Protein AF-A0A8B5Y6I9-F1 (afdb_monomer)

pLDDT: mean 77.44, std 12.96, range [53.91, 96.94]

Secondary structure (DSSP, 8-state):
--GGGTT-SEEEEEETTEEEEEE-TTS-------HHHHHHHHHHHHHHHHHHH-

Mean predicted aligned error: 12.58 Å

Structure (mmCIF, N/CA/C/O backbone):
data_AF-A0A8B5Y6I9-F1
#
_entry.id   AF-A0A8B5Y6I9-F1
#
loop_
_atom_site.group_PDB
_atom_site.id
_atom_site.type_symbol
_a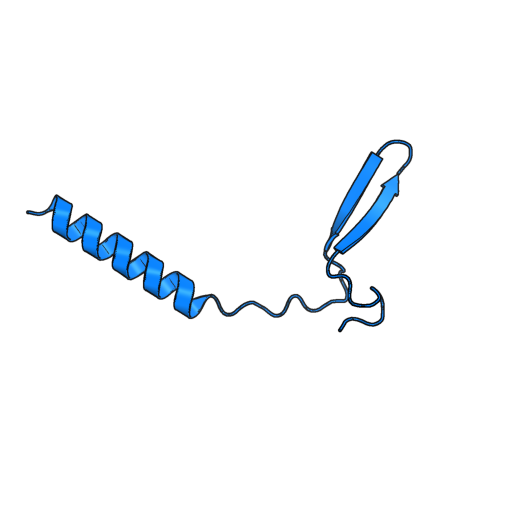tom_site.label_atom_id
_atom_site.label_alt_id
_atom_site.label_comp_id
_atom_site.label_asym_id
_atom_site.label_entity_id
_atom_site.label_seq_id
_atom_site.pdbx_PDB_ins_code
_atom_site.Cartn_x
_atom_site.Cartn_y
_atom_site.Cartn_z
_atom_site.occupancy
_atom_site.B_iso_or_equiv
_atom_site.auth_seq_id
_atom_site.auth_comp_id
_atom_site.auth_asym_id
_atom_site.auth_atom_id
_atom_site.pdbx_PDB_model_num
ATOM 1 N N . MET A 1 1 ? 0.097 -6.608 -15.817 1.00 53.91 1 MET A N 1
ATOM 2 C CA . MET A 1 1 ? 1.509 -6.727 -15.377 1.00 53.91 1 MET A CA 1
ATOM 3 C C . MET A 1 1 ? 2.329 -5.653 -16.069 1.00 53.91 1 MET A C 1
ATOM 5 O O . MET A 1 1 ? 2.140 -5.409 -17.249 1.00 53.91 1 MET A O 1
ATOM 9 N N . CYS A 1 2 ? 3.171 -4.963 -15.3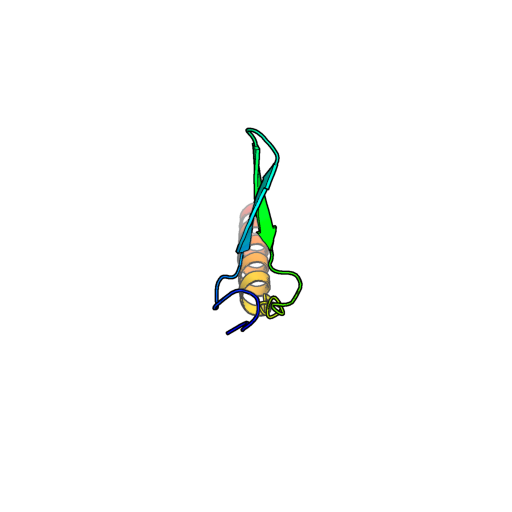16 1.00 57.09 2 CYS A N 1
ATOM 10 C CA . CYS A 1 2 ? 3.925 -3.789 -15.746 1.00 57.09 2 CYS A CA 1
ATOM 11 C C . CYS A 1 2 ? 5.138 -4.210 -16.592 1.00 57.09 2 CYS A C 1
ATOM 13 O O . CYS A 1 2 ? 6.049 -4.859 -16.072 1.00 57.09 2 CYS A O 1
ATOM 15 N N . SER A 1 3 ? 5.127 -3.889 -17.888 1.00 59.03 3 SER A N 1
ATOM 16 C CA . SER A 1 3 ? 6.135 -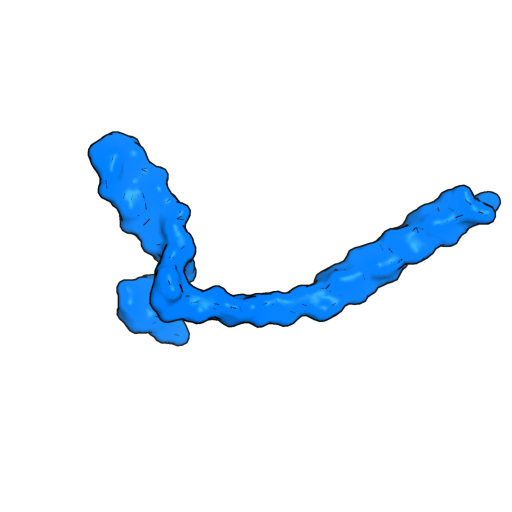4.327 -18.872 1.00 59.03 3 SER A CA 1
ATOM 17 C C . SER A 1 3 ? 7.533 -3.775 -18.594 1.00 59.03 3 SER A C 1
ATOM 19 O O . SER A 1 3 ? 8.519 -4.450 -18.847 1.00 59.03 3 SER A O 1
ATOM 21 N N . LEU A 1 4 ? 7.622 -2.590 -17.991 1.00 62.75 4 LEU A N 1
ATOM 22 C CA . LEU A 1 4 ? 8.898 -1.947 -17.656 1.00 62.75 4 LEU A CA 1
ATOM 23 C C . LEU A 1 4 ? 9.610 -2.588 -16.460 1.00 62.75 4 LEU A C 1
ATOM 25 O O . LEU A 1 4 ? 10.818 -2.447 -16.313 1.00 62.75 4 LEU A O 1
ATOM 29 N N . CYS A 1 5 ? 8.869 -3.316 -15.625 1.00 64.44 5 CYS A N 1
ATOM 30 C CA . CYS A 1 5 ? 9.399 -4.000 -14.450 1.00 64.44 5 CYS A CA 1
ATOM 31 C C . CYS A 1 5 ? 9.265 -5.529 -14.561 1.00 64.44 5 CYS A C 1
ATOM 33 O O . CYS A 1 5 ? 9.382 -6.227 -13.557 1.00 64.44 5 CYS A O 1
ATOM 35 N N . ASN A 1 6 ? 9.014 -6.075 -15.764 1.00 65.81 6 ASN A N 1
ATOM 36 C CA . ASN A 1 6 ? 8.802 -7.513 -16.005 1.00 65.81 6 ASN A CA 1
ATOM 37 C C . ASN A 1 6 ? 7.790 -8.148 -15.031 1.00 65.81 6 ASN A C 1
ATOM 39 O O . ASN A 1 6 ? 7.973 -9.259 -14.541 1.00 65.81 6 ASN A O 1
ATOM 43 N N . GLY A 1 7 ? 6.737 -7.404 -14.678 1.00 64.12 7 GLY A N 1
ATOM 44 C CA . GLY A 1 7 ? 5.740 -7.839 -13.698 1.00 64.12 7 GLY A CA 1
ATOM 45 C C . GLY A 1 7 ? 6.175 -7.774 -12.227 1.00 64.12 7 GLY A C 1
ATOM 46 O O . GLY A 1 7 ? 5.344 -8.026 -11.356 1.00 64.12 7 GLY A O 1
ATOM 47 N N . LYS A 1 8 ? 7.418 -7.387 -11.914 1.00 66.00 8 LYS A N 1
ATOM 48 C CA . LYS A 1 8 ? 7.866 -7.140 -10.538 1.00 66.00 8 LYS A CA 1
ATOM 49 C C . LYS A 1 8 ? 7.285 -5.819 -10.028 1.00 66.00 8 LYS A C 1
ATOM 51 O O . LYS A 1 8 ? 7.323 -4.802 -10.714 1.00 66.00 8 LYS A O 1
ATOM 56 N N . LYS A 1 9 ? 6.754 -5.831 -8.801 1.00 67.88 9 LYS A N 1
ATOM 57 C CA . LYS A 1 9 ? 6.208 -4.630 -8.134 1.00 67.88 9 LYS A CA 1
ATOM 58 C C . LYS A 1 9 ? 7.304 -3.705 -7.582 1.00 67.88 9 LYS A C 1
ATOM 60 O O . LYS A 1 9 ? 7.037 -2.536 -7.314 1.00 67.88 9 LYS A O 1
ATOM 65 N N . VAL A 1 10 ? 8.526 -4.222 -7.434 1.00 73.44 10 VAL A N 1
ATOM 66 C CA . VAL A 1 10 ? 9.675 -3.531 -6.837 1.00 73.44 10 VAL A CA 1
ATOM 67 C C . VAL A 1 10 ? 10.906 -3.590 -7.744 1.00 73.44 10 VAL A C 1
ATOM 69 O O . VAL A 1 10 ? 11.174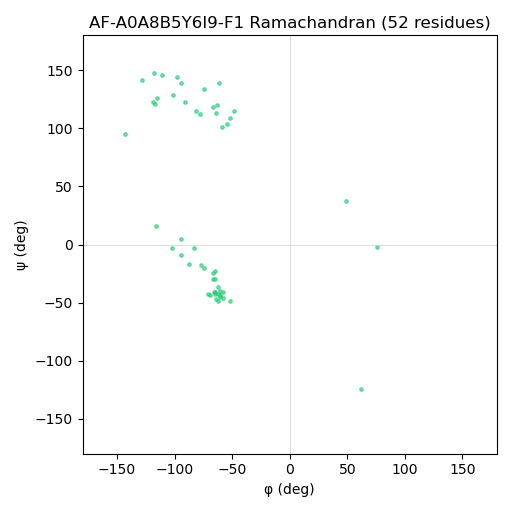 -4.613 -8.377 1.00 73.44 10 VAL A O 1
ATOM 72 N N . ILE A 1 11 ? 11.648 -2.487 -7.787 1.00 77.50 11 ILE A N 1
ATOM 73 C CA . ILE A 1 11 ? 12.926 -2.310 -8.475 1.00 77.50 11 ILE A CA 1
ATOM 74 C C . ILE A 1 11 ? 14.033 -2.390 -7.427 1.00 77.50 11 ILE A C 1
ATOM 76 O O . ILE A 1 11 ? 13.984 -1.695 -6.414 1.00 77.50 11 ILE A O 1
ATOM 80 N N . ARG A 1 12 ? 15.035 -3.229 -7.684 1.00 82.25 12 ARG A N 1
ATOM 81 C CA . ARG A 1 12 ? 16.267 -3.292 -6.897 1.00 82.25 12 ARG A CA 1
ATOM 82 C C . ARG A 1 12 ? 17.285 -2.345 -7.524 1.00 82.25 12 ARG A C 1
ATOM 84 O O . ARG A 1 12 ? 17.604 -2.511 -8.698 1.00 82.25 12 ARG A O 1
ATOM 91 N N . GLN A 1 13 ? 17.784 -1.387 -6.756 1.00 80.75 13 GLN A N 1
ATOM 92 C CA . GLN A 1 13 ? 18.823 -0.455 -7.174 1.00 80.75 13 GLN A CA 1
ATOM 93 C C . GLN A 1 13 ? 20.077 -0.689 -6.333 1.00 80.75 13 GLN A C 1
ATOM 95 O O . GLN A 1 13 ? 20.014 -0.700 -5.106 1.00 80.75 13 GLN A O 1
ATOM 100 N N . GLU A 1 14 ? 21.211 -0.901 -6.992 1.00 86.31 14 GLU A N 1
ATOM 101 C CA . GLU A 1 14 ? 22.515 -0.970 -6.330 1.00 86.31 14 GLU A CA 1
ATOM 102 C C . GLU A 1 14 ? 23.185 0.409 -6.379 1.00 86.31 14 GLU A C 1
ATOM 104 O O . GLU A 1 14 ? 23.111 1.118 -7.384 1.00 86.31 14 GLU A O 1
ATOM 109 N N . SER A 1 15 ? 23.819 0.819 -5.283 1.00 80.62 15 SER A N 1
ATOM 110 C CA . SER A 1 15 ? 24.623 2.041 -5.190 1.00 80.62 15 SER A CA 1
ATOM 111 C C . SER A 1 15 ? 25.828 1.772 -4.298 1.00 80.62 15 SER A C 1
ATOM 113 O O . SER A 1 15 ? 25.748 1.831 -3.070 1.00 80.62 15 SER A O 1
ATOM 115 N N . GLY A 1 16 ? 26.9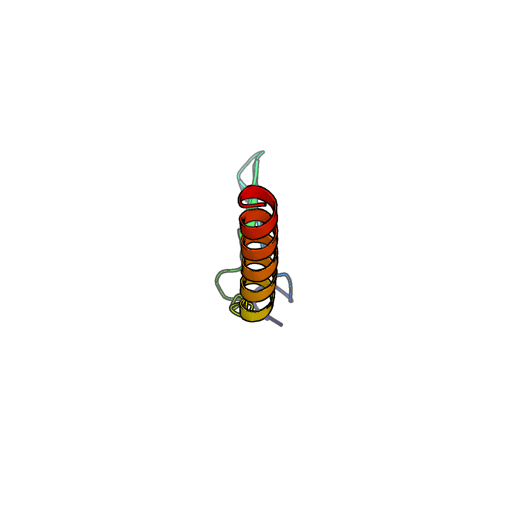52 1.424 -4.930 1.00 84.19 16 GLY A N 1
ATOM 116 C CA . GLY A 1 16 ? 28.147 0.967 -4.223 1.00 84.19 16 GLY A CA 1
ATOM 117 C C . GLY A 1 16 ? 27.870 -0.323 -3.445 1.00 84.19 16 GLY A C 1
ATOM 118 O O . GLY A 1 16 ? 27.409 -1.303 -4.020 1.00 84.19 16 GLY A O 1
ATOM 119 N N . SER A 1 17 ? 28.127 -0.317 -2.134 1.00 83.06 17 SER A N 1
ATOM 120 C CA . SER A 1 17 ? 27.837 -1.444 -1.234 1.00 83.06 17 SER A CA 1
ATOM 121 C C . SER A 1 17 ? 26.389 -1.491 -0.727 1.00 83.06 17 SER A C 1
ATOM 123 O O . SER A 1 17 ? 26.028 -2.423 -0.008 1.00 83.06 17 SER A O 1
ATOM 125 N N . MET A 1 18 ? 25.550 -0.508 -1.073 1.00 73.56 18 MET A N 1
ATOM 126 C CA . MET A 1 18 ? 24.151 -0.458 -0.650 1.00 73.56 18 MET A CA 1
ATOM 127 C C . MET A 1 18 ? 23.198 -0.981 -1.723 1.00 73.56 18 MET A C 1
ATOM 129 O O . MET A 1 18 ? 23.368 -0.747 -2.920 1.00 73.56 18 MET A O 1
ATOM 133 N N . VAL A 1 19 ? 22.143 -1.650 -1.258 1.00 83.81 19 VAL A N 1
ATOM 134 C CA . VAL A 1 19 ? 21.021 -2.113 -2.076 1.00 83.81 19 VAL A CA 1
ATOM 135 C C . VAL A 1 19 ? 19.750 -1.446 -1.564 1.00 83.81 19 VAL A C 1
ATOM 137 O O . VAL A 1 19 ? 19.393 -1.607 -0.398 1.00 83.81 19 VAL A O 1
ATOM 140 N N . ALA A 1 20 ? 19.054 -0.733 -2.443 1.00 77.44 20 ALA A N 1
ATOM 141 C CA . ALA A 1 20 ? 17.763 -0.119 -2.173 1.00 77.44 20 ALA A CA 1
ATOM 142 C C . ALA A 1 20 ? 16.654 -0.820 -2.970 1.00 77.44 20 ALA A C 1
ATOM 144 O O . ALA A 1 20 ? 16.861 -1.288 -4.093 1.00 77.44 20 ALA A O 1
ATOM 145 N N . PHE A 1 21 ? 15.461 -0.898 -2.383 1.00 78.75 21 PHE A N 1
ATOM 146 C CA . PHE A 1 21 ? 14.271 -1.441 -3.031 1.00 78.75 21 PHE A CA 1
ATOM 147 C C . PHE A 1 21 ? 13.227 -0.333 -3.153 1.00 78.75 21 PHE A C 1
ATOM 149 O O . PHE A 1 21 ? 12.797 0.232 -2.150 1.00 78.75 21 PHE A O 1
ATOM 156 N N . HIS A 1 22 ? 12.806 -0.033 -4.379 1.00 75.25 22 HIS A N 1
ATOM 157 C CA . HIS A 1 22 ? 11.824 1.010 -4.673 1.00 75.25 22 HIS A CA 1
ATOM 158 C C . HIS A 1 22 ? 10.581 0.405 -5.317 1.00 75.25 22 HIS A C 1
ATOM 160 O O . HIS A 1 22 ? 10.677 -0.564 -6.068 1.00 75.25 22 HIS A O 1
ATOM 166 N N . ALA A 1 23 ? 9.404 0.977 -5.065 1.00 73.12 23 ALA A N 1
ATOM 167 C CA . ALA A 1 23 ? 8.226 0.644 -5.859 1.00 73.12 23 ALA A CA 1
ATOM 168 C C . ALA A 1 23 ? 8.477 1.035 -7.323 1.00 73.12 23 ALA A C 1
ATOM 170 O O . ALA A 1 23 ? 9.065 2.083 -7.595 1.00 73.12 23 ALA A O 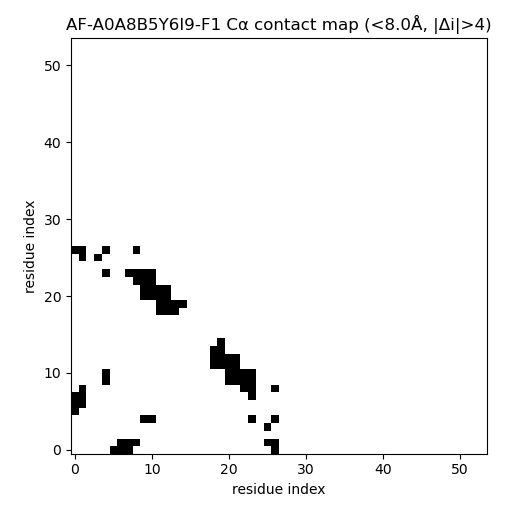1
ATOM 171 N N . C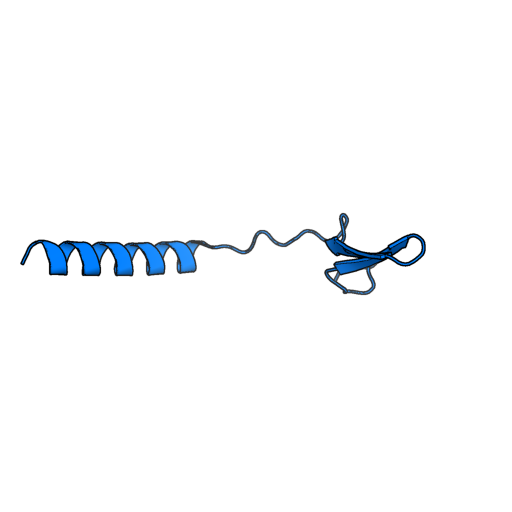YS A 1 24 ? 8.052 0.200 -8.270 1.00 73.31 24 CYS A N 1
ATOM 172 C CA . CYS A 1 24 ? 8.197 0.547 -9.679 1.00 73.31 24 CYS A CA 1
ATOM 173 C C . CYS A 1 24 ? 7.300 1.757 -10.007 1.00 73.31 24 CYS A C 1
ATOM 175 O O . CYS A 1 24 ? 6.079 1.632 -9.893 1.00 73.31 24 CYS A O 1
ATOM 177 N N . PRO A 1 25 ? 7.861 2.903 -10.440 1.00 69.69 25 PRO A N 1
ATOM 178 C CA . PRO A 1 25 ? 7.103 4.147 -10.600 1.00 69.69 25 PRO A CA 1
ATOM 179 C C . PRO A 1 25 ? 6.061 4.059 -11.721 1.00 69.69 25 PRO A C 1
ATOM 181 O O . PRO A 1 25 ? 5.052 4.755 -11.688 1.00 69.69 25 PRO A O 1
ATOM 184 N N . ASN A 1 26 ? 6.281 3.163 -12.690 1.00 66.06 26 ASN A N 1
ATOM 185 C CA . ASN A 1 26 ? 5.389 2.973 -13.834 1.00 66.06 26 ASN A CA 1
ATOM 186 C C . ASN A 1 26 ? 4.368 1.858 -13.629 1.00 66.06 26 ASN A C 1
ATOM 188 O O . ASN A 1 26 ? 3.450 1.702 -14.437 1.00 66.06 26 ASN A O 1
ATOM 192 N N . CYS A 1 27 ? 4.494 1.080 -12.558 1.00 66.50 27 CYS A N 1
ATOM 193 C CA . CYS A 1 27 ? 3.413 0.198 -12.188 1.00 66.50 27 CYS A CA 1
ATOM 194 C C . CYS A 1 27 ? 2.416 1.055 -11.421 1.00 66.50 27 CYS A C 1
ATOM 196 O O . CYS A 1 27 ? 2.726 1.531 -10.332 1.00 66.50 27 CYS A O 1
ATOM 198 N N . LYS A 1 28 ? 1.209 1.241 -11.973 1.00 59.88 28 LYS A N 1
ATOM 199 C CA . LYS A 1 28 ? 0.074 1.658 -11.149 1.00 59.88 28 LYS A CA 1
ATOM 200 C C . LYS A 1 28 ? 0.035 0.677 -9.983 1.00 59.88 28 LYS A C 1
ATOM 202 O O . LYS A 1 28 ? -0.259 -0.501 -10.183 1.00 59.88 28 LYS A O 1
ATOM 207 N N . ILE A 1 29 ? 0.388 1.146 -8.788 1.00 61.88 29 ILE A N 1
ATOM 208 C CA . ILE A 1 29 ? -0.096 0.519 -7.570 1.00 61.88 29 ILE A CA 1
ATOM 209 C C . ILE A 1 29 ? -1.601 0.653 -7.747 1.00 61.88 29 ILE A C 1
ATOM 211 O O . ILE A 1 29 ? -2.124 1.767 -7.679 1.00 61.88 29 ILE A O 1
ATOM 215 N N . GLU A 1 30 ? -2.274 -0.428 -8.151 1.00 60.47 30 GLU A N 1
ATOM 216 C CA . GLU A 1 30 ? -3.726 -0.473 -8.059 1.00 60.47 30 GLU A CA 1
ATOM 217 C C . GLU A 1 30 ? -4.018 -0.008 -6.645 1.00 60.47 30 GLU A C 1
ATOM 219 O O . GLU A 1 30 ? -3.514 -0.611 -5.693 1.00 60.47 30 GLU A O 1
ATOM 224 N N . LYS A 1 31 ? -4.681 1.150 -6.522 1.00 59.84 31 LYS A N 1
ATOM 225 C CA . LYS A 1 31 ? -5.140 1.638 -5.230 1.00 59.84 31 LYS A CA 1
ATOM 226 C C . LYS A 1 31 ? -5.965 0.492 -4.687 1.00 59.84 31 LYS A C 1
ATOM 228 O O . LYS A 1 31 ? -7.038 0.215 -5.212 1.00 59.84 31 LYS A O 1
ATOM 233 N N . GLN A 1 32 ? -5.382 -0.239 -3.749 1.00 67.50 32 GLN A N 1
ATOM 234 C CA . GLN A 1 32 ? -6.045 -1.374 -3.161 1.00 67.50 32 GLN A CA 1
ATOM 235 C C . GLN A 1 32 ? -7.257 -0.772 -2.468 1.00 67.50 32 GLN A C 1
ATOM 237 O O . GLN A 1 32 ? -7.103 0.158 -1.674 1.00 67.50 32 GLN A O 1
ATOM 242 N N . ASP A 1 33 ? -8.450 -1.193 -2.868 1.00 75.06 33 ASP A N 1
ATOM 243 C CA . ASP A 1 33 ? -9.651 -0.738 -2.195 1.00 75.06 33 ASP A CA 1
ATOM 244 C C . ASP A 1 33 ? -9.586 -1.266 -0.759 1.00 75.06 33 ASP A C 1
ATOM 246 O O . ASP A 1 33 ? -9.544 -2.473 -0.519 1.00 75.06 33 ASP A O 1
ATOM 250 N N . LEU A 1 34 ? -9.459 -0.341 0.191 1.00 84.69 34 LEU A N 1
ATOM 251 C CA . LEU A 1 34 ? -9.326 -0.648 1.610 1.00 84.69 34 LEU A CA 1
ATOM 252 C C . LEU A 1 34 ? -10.678 -0.610 2.326 1.00 84.69 34 LEU A C 1
ATOM 254 O O . LEU A 1 34 ? -10.699 -0.786 3.542 1.00 84.69 34 LEU A O 1
ATOM 258 N N . THR A 1 35 ? -11.787 -0.409 1.608 1.00 89.69 35 THR A N 1
ATOM 259 C CA . THR A 1 35 ? -13.131 -0.257 2.186 1.00 89.69 35 THR A CA 1
ATOM 260 C C . THR A 1 35 ? -13.476 -1.400 3.143 1.00 89.69 35 THR A C 1
ATOM 262 O O . THR A 1 35 ? -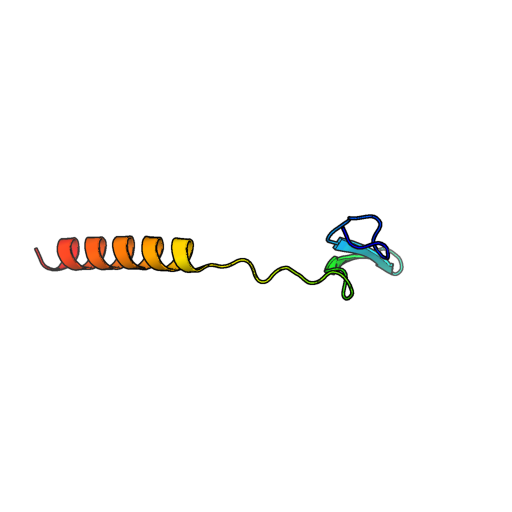13.813 -1.146 4.299 1.00 89.69 35 THR A O 1
ATOM 265 N N . ASP A 1 36 ? -13.262 -2.654 2.733 1.00 86.56 36 ASP A N 1
ATOM 266 C CA . ASP A 1 36 ? -13.505 -3.828 3.587 1.00 86.56 36 ASP A CA 1
ATOM 267 C C . ASP A 1 36 ? -12.618 -3.852 4.841 1.00 86.56 36 ASP A C 1
ATOM 269 O O . ASP A 1 36 ? -13.038 -4.275 5.920 1.00 86.56 36 ASP A O 1
ATOM 273 N N . THR A 1 37 ? -11.368 -3.401 4.713 1.00 88.56 37 THR A N 1
ATOM 274 C CA . THR A 1 37 ? -10.426 -3.348 5.842 1.00 88.56 37 THR A CA 1
ATOM 275 C C . THR A 1 37 ? -10.851 -2.282 6.846 1.00 88.56 37 THR A C 1
ATOM 277 O O . THR A 1 37 ? -10.843 -2.537 8.049 1.00 88.56 37 THR A O 1
ATOM 280 N N . ILE A 1 38 ? -11.259 -1.109 6.356 1.00 94.94 38 ILE A N 1
ATOM 281 C CA . ILE A 1 38 ? -11.732 0.007 7.180 1.00 94.94 38 ILE A CA 1
ATOM 282 C C . ILE A 1 38 ? -12.993 -0.409 7.947 1.00 94.94 38 ILE A C 1
ATOM 284 O O . ILE A 1 38 ? -13.017 -0.294 9.170 1.00 94.94 38 ILE A O 1
ATOM 288 N N . GLN A 1 39 ? -13.978 -1.012 7.273 1.00 95.44 39 GLN A N 1
ATOM 289 C CA . GLN A 1 39 ? -15.207 -1.490 7.920 1.00 95.44 39 GLN A CA 1
ATOM 290 C C . GLN A 1 39 ? -14.936 -2.505 9.040 1.00 95.44 39 GLN A C 1
ATOM 292 O O . GLN A 1 39 ? -15.553 -2.448 10.106 1.00 95.44 39 GLN A O 1
ATOM 297 N N . ARG A 1 40 ? -13.990 -3.431 8.834 1.00 95.19 40 ARG A N 1
ATOM 298 C CA . ARG A 1 40 ? -13.599 -4.398 9.875 1.00 95.19 40 ARG A CA 1
ATOM 299 C C . ARG A 1 40 ? -12.947 -3.721 11.075 1.00 95.19 40 ARG A C 1
ATOM 301 O O . ARG A 1 40 ? -13.214 -4.117 12.209 1.00 95.19 40 ARG A O 1
ATOM 308 N N . LEU A 1 41 ? -12.092 -2.727 10.841 1.00 96.69 41 LEU A N 1
ATOM 309 C CA . LEU A 1 41 ? -11.452 -1.974 11.919 1.00 96.69 41 LEU A CA 1
ATOM 310 C C . LEU A 1 41 ? -12.482 -1.183 12.731 1.00 96.69 41 LEU A C 1
ATOM 312 O O . LEU A 1 41 ? -12.437 -1.240 13.961 1.00 96.69 41 LEU A O 1
ATOM 316 N N . ASP A 1 42 ? -13.444 -0.538 12.071 1.00 96.88 42 ASP A N 1
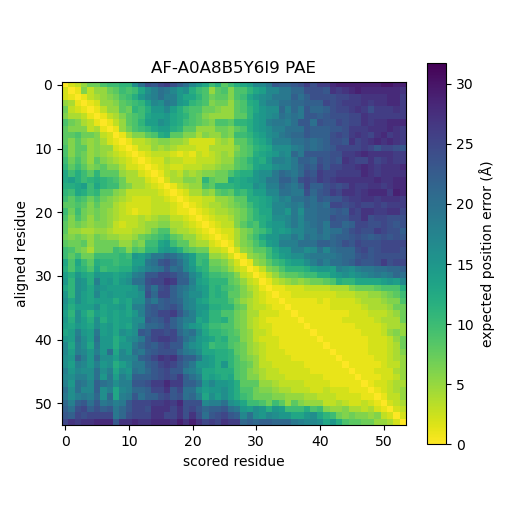ATOM 317 C CA . ASP A 1 42 ? -14.520 0.198 12.741 1.00 96.88 42 ASP A CA 1
ATOM 318 C C . ASP A 1 42 ? -15.374 -0.717 13.626 1.00 96.88 42 ASP A C 1
ATOM 320 O O . ASP A 1 42 ? -15.627 -0.391 14.788 1.00 96.88 42 ASP A O 1
ATOM 324 N N . ALA A 1 43 ? -15.737 -1.909 13.142 1.00 95.88 43 ALA A N 1
ATOM 325 C CA . ALA A 1 43 ? -16.482 -2.887 13.935 1.00 95.88 43 ALA A CA 1
ATOM 326 C C . ALA A 1 43 ? -15.715 -3.329 15.199 1.00 95.88 43 ALA A C 1
ATOM 328 O O . ALA A 1 43 ? -16.294 -3.452 16.281 1.00 95.88 43 ALA A O 1
ATOM 329 N N . ILE A 1 44 ? -14.397 -3.531 15.090 1.00 96.94 44 ILE A N 1
ATOM 330 C CA . ILE A 1 44 ? -13.542 -3.880 16.237 1.00 96.94 44 ILE A CA 1
ATOM 331 C C . ILE A 1 44 ? -13.472 -2.722 17.240 1.00 96.94 44 ILE A C 1
ATOM 333 O O . ILE A 1 44 ? -13.492 -2.950 18.453 1.00 96.94 44 ILE A O 1
ATOM 337 N N . ILE A 1 45 ? -13.369 -1.482 16.758 1.00 96.56 45 ILE A N 1
ATOM 338 C CA . ILE A 1 45 ? -13.335 -0.288 17.610 1.00 96.56 45 ILE A CA 1
ATOM 339 C C . ILE A 1 45 ? -14.659 -0.137 18.361 1.00 96.56 45 ILE A C 1
ATOM 341 O O . ILE A 1 45 ? -14.635 0.027 19.581 1.00 96.56 45 ILE A O 1
ATOM 345 N N . GLN A 1 46 ? -15.795 -0.266 17.671 1.00 94.88 46 GLN A N 1
ATOM 346 C CA . GLN A 1 46 ? -17.122 -0.184 18.286 1.00 94.88 46 GLN A CA 1
ATOM 347 C C . GLN A 1 46 ? -17.330 -1.264 19.349 1.00 94.88 46 GLN A C 1
ATOM 349 O O . GLN A 1 46 ? -17.764 -0.953 20.458 1.00 94.88 46 GLN A O 1
ATOM 354 N N . LYS A 1 47 ? -16.947 -2.516 19.061 1.00 93.75 47 LYS A N 1
ATOM 355 C CA . LYS A 1 47 ? -17.024 -3.607 20.041 1.00 93.75 47 LYS A CA 1
ATOM 356 C C . LYS A 1 47 ? -16.219 -3.287 21.304 1.00 93.75 47 LYS A C 1
ATOM 358 O O . LYS A 1 47 ? -16.731 -3.411 22.412 1.00 93.75 47 LYS A O 1
ATOM 363 N N . ARG A 1 48 ? -14.985 -2.795 21.146 1.00 92.81 48 ARG A N 1
ATOM 364 C CA . ARG A 1 48 ? -14.139 -2.409 22.288 1.00 92.81 48 ARG A CA 1
ATOM 365 C C . ARG A 1 48 ? -14.675 -1.212 23.070 1.00 92.81 48 ARG A C 1
ATOM 367 O O . ARG A 1 48 ? -14.405 -1.106 24.261 1.00 92.81 48 ARG A O 1
ATOM 374 N N . GLN A 1 49 ? -15.388 -0.293 22.423 1.00 90.38 49 GLN A N 1
ATOM 375 C CA . GLN A 1 49 ? -16.042 0.820 23.112 1.00 90.38 49 GLN A CA 1
ATOM 376 C C . GLN A 1 49 ? -17.232 0.334 23.944 1.00 90.38 49 GLN A C 1
ATOM 378 O O . GLN A 1 49 ? -17.355 0.736 25.095 1.00 90.38 49 GLN A O 1
ATOM 383 N N . GLN A 1 50 ? -18.045 -0.581 23.412 1.00 85.44 50 GLN A N 1
ATOM 384 C CA . GLN A 1 50 ? -19.158 -1.191 24.149 1.00 85.44 50 GLN A CA 1
ATOM 385 C C . GLN A 1 50 ? -18.672 -1.980 25.372 1.00 85.44 50 GLN A C 1
ATOM 387 O O . GLN A 1 50 ? -19.228 -1.826 26.452 1.00 85.44 50 GLN A O 1
ATOM 392 N N . GLU A 1 51 ? -17.588 -2.747 25.230 1.00 83.50 51 GLU A N 1
ATOM 393 C CA . GLU A 1 51 ? -16.956 -3.487 26.336 1.00 83.50 51 GLU A CA 1
ATOM 394 C C . GLU A 1 51 ? -16.355 -2.576 27.421 1.00 83.50 51 GLU A C 1
ATOM 396 O O . GLU A 1 51 ? -16.177 -3.015 28.550 1.00 83.50 51 GLU A O 1
ATOM 401 N N . LYS A 1 52 ? -16.022 -1.318 27.102 1.00 73.31 52 LYS A N 1
ATOM 402 C CA . LYS A 1 52 ? -15.511 -0.334 28.075 1.00 73.31 52 LYS A CA 1
ATOM 403 C C . LYS A 1 52 ? -16.607 0.453 28.793 1.00 73.31 52 LYS A C 1
ATOM 405 O O . LYS A 1 52 ? -16.305 1.129 29.774 1.00 73.31 52 LYS A O 1
ATOM 410 N N . SER A 1 53 ? -17.827 0.450 28.262 1.00 63.34 53 SER A N 1
ATOM 411 C CA . SER A 1 53 ? -18.976 1.180 28.813 1.00 63.34 53 SER A CA 1
ATOM 412 C C . SER A 1 53 ? -19.958 0.285 29.576 1.00 63.34 53 SER A C 1
ATOM 414 O O . SER A 1 53 ? -20.934 0.809 30.111 1.00 63.34 53 SER A O 1
ATOM 416 N N . ALA A 1 54 ? -19.708 -1.027 29.611 1.00 55.19 54 ALA A N 1
ATOM 417 C CA . ALA A 1 54 ? -20.395 -2.015 30.442 1.00 55.19 54 ALA A CA 1
ATOM 418 C C . ALA A 1 54 ? -19.596 -2.283 31.725 1.00 55.19 54 ALA A C 1
ATOM 420 O O . ALA A 1 54 ? -20.244 -2.541 32.762 1.00 55.19 54 ALA A O 1
#

Foldseek 3Di:
DQPVCPPDQWDWDDDPPDIDIDGDPRDPPPPPPCVVVVVVVVVVVVVVVVVVVD

Nearest PDB structures (foldseek):
  8q01-assembly1_b  TM=3.827E-01  e=5.152E+00  Staphylococcus phage 812
  1np6-assembly1_A  TM=3.517E-01  e=8.360E+00  Escherichia coli

Solvent-accessible surface area (backbone atoms only — not comparable to full-atom values): 3482 Å² total; per-residue (Å²): 123,38,77,94,48,77,55,45,70,59,42,81,45,79,58,88,96,44,78,47,80,40,72,35,87,82,41,77,73,70,78,72,83,51,63,70,58,52,53,53,51,52,54,53,52,52,52,55,51,53,68,71,75,109

Sequence (54 aa):
MCSLCNGKKVIRQESGSMVAFHACPNCKIEKQDLTDTIQRLDAIIQKRQQEKSA

Organism: Bacillus licheniformis (NCBI:txid1402)

Radius of gyration: 19.85 Å; Cα contacts (8 Å, |Δi|>4): 37; chains: 1; bounding box: 48×12×49 Å